Protein AF-A0AAW3FCH7-F1 (afdb_monomer_lite)

pLDDT: mean 88.9, std 7.46, range [47.97, 96.88]

Radius of gyration: 17.28 Å; chains: 1; bounding box: 45×28×44 Å

Sequence (125 aa):
MDYIFFRIYRAYKVKHDPAMLNSILYLSCVLMFVLLPITGVIFEMVRKDGKINLSFFILYFISILAFVTIRYGNKKKVNSLYNRYSQHNLNRKIPTYYFFLILPICIILGVSIYILILKYVINLS

Organism: NCBI:txid1236504

Foldseek 3Di:
DLVLLLLQLVVCVVVVHPSQVVSLVQVLLLVCLLCLLVVLVVQVVPDDPNDRDVVSVVVSSVVSSVVSCVQRVDPVSSVVSCVVPVPPPVVVVDDSVVSVVSNVVSNVVSVVSNVVCVVPPVVPD

Structure (mmCIF, N/CA/C/O backbone):
data_AF-A0AAW3FCH7-F1
#
_entry.id   AF-A0AAW3FCH7-F1
#
loop_
_atom_site.group_PDB
_atom_site.id
_atom_site.type_symbol
_atom_site.label_atom_id
_atom_site.label_alt_id
_atom_site.label_comp_id
_atom_site.label_asym_id
_atom_site.label_entity_id
_atom_site.label_seq_id
_atom_site.pdbx_PDB_ins_code
_atom_site.Cartn_x
_atom_site.Cartn_y
_atom_site.Cartn_z
_atom_site.occupancy
_atom_site.B_iso_or_equiv
_atom_site.auth_seq_id
_atom_site.auth_comp_id
_atom_site.auth_asym_id
_atom_site.auth_atom_id
_atom_site.pdbx_PDB_model_num
ATOM 1 N N . MET A 1 1 ? 4.645 -7.658 -1.227 1.00 85.06 1 MET A N 1
ATOM 2 C CA . MET A 1 1 ? 4.767 -6.202 -1.476 1.00 85.06 1 MET A CA 1
ATOM 3 C C . MET A 1 1 ? 5.796 -5.855 -2.545 1.00 85.06 1 MET A C 1
ATOM 5 O O . MET A 1 1 ? 5.419 -5.195 -3.501 1.00 85.06 1 MET A O 1
ATOM 9 N N . ASP A 1 2 ? 7.042 -6.339 -2.461 1.00 91.44 2 ASP A N 1
ATOM 10 C CA . ASP A 1 2 ? 8.124 -5.998 -3.412 1.00 91.44 2 ASP A CA 1
ATOM 11 C C . ASP A 1 2 ? 7.757 -6.179 -4.900 1.00 91.44 2 ASP A C 1
ATOM 13 O O . ASP A 1 2 ? 8.047 -5.306 -5.716 1.00 91.44 2 ASP A O 1
ATOM 17 N N . TYR A 1 3 ? 7.077 -7.276 -5.255 1.00 89.94 3 TYR A N 1
ATOM 18 C CA . TYR A 1 3 ? 6.629 -7.509 -6.633 1.00 89.94 3 TYR A CA 1
ATOM 19 C C . TYR A 1 3 ? 5.507 -6.549 -7.068 1.00 89.94 3 TYR A C 1
ATOM 21 O O . TYR A 1 3 ? 5.545 -6.033 -8.180 1.00 89.94 3 TYR A O 1
ATOM 29 N N . ILE A 1 4 ? 4.549 -6.244 -6.182 1.00 91.00 4 ILE A N 1
ATOM 30 C CA . ILE A 1 4 ? 3.475 -5.266 -6.442 1.00 91.00 4 ILE A CA 1
ATOM 31 C C . ILE A 1 4 ? 4.087 -3.882 -6.673 1.00 91.00 4 ILE A C 1
ATOM 33 O O . ILE A 1 4 ? 3.786 -3.242 -7.679 1.00 91.00 4 ILE A O 1
ATOM 37 N N . PHE A 1 5 ? 5.006 -3.462 -5.795 1.00 93.50 5 PHE A N 1
ATOM 38 C CA . PHE A 1 5 ? 5.741 -2.208 -5.946 1.00 93.50 5 PHE A CA 1
ATOM 39 C C . PHE A 1 5 ? 6.459 -2.145 -7.297 1.00 93.50 5 PHE A C 1
ATOM 41 O O . PHE A 1 5 ? 6.293 -1.178 -8.033 1.00 93.50 5 PHE A O 1
ATOM 48 N N . PHE A 1 6 ? 7.204 -3.195 -7.664 1.00 93.31 6 PHE A N 1
ATOM 49 C CA . PHE A 1 6 ? 7.894 -3.269 -8.954 1.00 93.31 6 PHE A CA 1
ATOM 50 C C . PHE A 1 6 ? 6.933 -3.106 -10.143 1.00 93.31 6 PHE A C 1
ATOM 52 O O . PHE A 1 6 ? 7.218 -2.338 -11.065 1.00 93.31 6 PHE A O 1
ATOM 59 N N . ARG A 1 7 ? 5.790 -3.802 -10.129 1.00 93.50 7 ARG A N 1
ATOM 60 C CA . ARG A 1 7 ? 4.808 -3.764 -11.224 1.00 93.50 7 ARG A CA 1
ATOM 61 C C . ARG A 1 7 ? 4.154 -2.392 -11.370 1.00 93.50 7 ARG A C 1
ATOM 63 O O . ARG A 1 7 ? 4.048 -1.907 -12.495 1.00 93.50 7 ARG A O 1
ATOM 70 N N . ILE A 1 8 ? 3.783 -1.760 -10.259 1.00 93.56 8 ILE A N 1
ATOM 71 C CA . ILE A 1 8 ? 3.188 -0.417 -10.242 1.00 93.56 8 ILE A CA 1
ATOM 72 C C . ILE A 1 8 ? 4.216 0.643 -10.646 1.00 93.56 8 ILE A C 1
ATOM 74 O O . ILE A 1 8 ? 3.945 1.461 -11.523 1.00 93.56 8 ILE A O 1
ATOM 78 N N . TYR A 1 9 ? 5.434 0.564 -10.111 1.00 92.88 9 TYR A N 1
ATOM 79 C CA . TYR A 1 9 ? 6.522 1.466 -10.482 1.00 92.88 9 TYR A CA 1
ATOM 80 C C . TYR A 1 9 ? 6.838 1.387 -11.970 1.00 92.88 9 TYR A C 1
ATOM 82 O O . TYR A 1 9 ? 6.979 2.413 -12.634 1.00 92.88 9 TYR A O 1
ATOM 90 N N . ARG A 1 10 ? 6.910 0.175 -12.529 1.00 91.69 10 ARG A N 1
ATOM 91 C CA . ARG A 1 10 ? 7.096 -0.008 -13.969 1.00 91.69 10 ARG A CA 1
ATOM 92 C C . ARG A 1 10 ? 5.945 0.607 -14.768 1.00 91.69 10 ARG A C 1
ATOM 94 O O . ARG A 1 10 ? 6.212 1.241 -15.783 1.00 91.69 10 ARG A O 1
ATOM 101 N N . ALA A 1 11 ? 4.703 0.452 -14.315 1.00 91.56 11 ALA A N 1
ATOM 102 C CA . ALA A 1 11 ? 3.531 1.012 -14.984 1.00 91.56 11 ALA A CA 1
ATOM 103 C C . ALA A 1 11 ? 3.580 2.546 -15.058 1.00 91.56 11 ALA A C 1
ATOM 105 O O . ALA A 1 11 ? 3.414 3.105 -16.139 1.00 91.56 11 ALA A O 1
ATOM 106 N N . TYR A 1 12 ? 3.864 3.216 -13.938 1.00 91.25 12 TYR A N 1
ATOM 107 C CA . TYR A 1 12 ? 3.982 4.676 -13.906 1.00 91.25 12 TYR A CA 1
ATOM 108 C C . TYR A 1 12 ? 5.209 5.182 -14.663 1.00 91.25 12 TYR A C 1
ATOM 110 O O . TYR A 1 12 ? 5.133 6.202 -15.339 1.00 91.25 12 TYR A O 1
ATOM 118 N N . LYS A 1 13 ? 6.327 4.444 -14.626 1.00 90.50 13 LYS A N 1
ATOM 119 C CA . LYS A 1 13 ? 7.532 4.808 -15.381 1.00 90.50 13 LYS A CA 1
ATOM 120 C C . LYS A 1 13 ? 7.278 4.819 -16.891 1.00 90.50 13 LYS A C 1
ATOM 122 O O . LYS A 1 13 ? 7.784 5.700 -17.573 1.00 90.50 13 LYS A O 1
ATOM 127 N N . VAL A 1 14 ? 6.492 3.867 -17.405 1.00 88.88 14 VAL A N 1
ATOM 128 C CA . VAL A 1 14 ? 6.101 3.815 -18.829 1.00 88.88 14 VAL A CA 1
ATOM 129 C C . VAL A 1 14 ? 5.204 4.995 -19.216 1.00 88.88 14 VAL A C 1
ATOM 131 O O . VAL A 1 14 ? 5.258 5.447 -20.351 1.00 88.88 14 VAL A O 1
ATOM 134 N N . LYS A 1 15 ? 4.414 5.523 -18.276 1.00 86.31 15 LYS A N 1
ATOM 135 C CA . LYS A 1 15 ? 3.548 6.692 -18.489 1.00 86.31 15 LYS A CA 1
ATOM 136 C C . LYS A 1 15 ? 4.263 8.040 -18.326 1.00 86.31 15 LYS A C 1
ATOM 138 O O . LYS A 1 15 ? 3.609 9.067 -18.416 1.00 86.31 15 LYS A O 1
ATOM 143 N N . HIS A 1 16 ? 5.579 8.044 -18.085 1.00 82.56 16 HIS A N 1
ATOM 144 C CA . HIS A 1 16 ? 6.376 9.242 -17.771 1.00 82.56 16 HIS A CA 1
ATOM 145 C C . HIS A 1 16 ? 5.924 10.017 -16.517 1.00 82.56 16 HIS A C 1
ATOM 147 O O . HIS A 1 16 ? 6.365 11.139 -16.283 1.00 82.56 16 HIS A O 1
ATOM 153 N N . ASP A 1 17 ? 5.118 9.386 -15.662 1.00 84.12 17 ASP A N 1
ATOM 154 C CA . ASP A 1 17 ? 4.697 9.929 -14.374 1.00 84.12 17 ASP A CA 1
ATOM 155 C C . ASP A 1 17 ? 5.826 9.843 -13.328 1.00 84.12 17 ASP A C 1
ATOM 157 O O . ASP A 1 17 ? 6.757 9.036 -13.482 1.00 84.12 17 ASP A O 1
ATOM 161 N N . PRO A 1 18 ? 5.741 10.586 -12.201 1.00 89.31 18 PRO A N 1
ATOM 162 C CA . PRO A 1 18 ? 6.649 10.439 -11.062 1.00 89.31 18 PRO A CA 1
ATOM 163 C C . PRO A 1 18 ? 6.488 9.063 -10.387 1.00 89.31 18 PRO A C 1
ATOM 165 O O . PRO A 1 18 ? 5.877 8.900 -9.329 1.00 89.31 18 PRO A O 1
ATOM 168 N N . ALA A 1 19 ? 7.083 8.040 -11.005 1.00 91.62 19 ALA A N 1
ATOM 169 C CA . ALA A 1 19 ? 6.825 6.635 -10.714 1.00 91.62 19 ALA A CA 1
ATOM 170 C C . ALA A 1 19 ? 7.153 6.229 -9.279 1.00 91.62 19 ALA A C 1
ATOM 172 O O . ALA A 1 19 ? 6.449 5.404 -8.700 1.00 91.62 19 ALA A O 1
ATOM 173 N N . MET A 1 20 ? 8.205 6.804 -8.691 1.00 92.56 20 MET A N 1
ATOM 174 C CA . MET A 1 20 ? 8.591 6.485 -7.317 1.00 92.56 20 MET A CA 1
ATOM 175 C C . MET A 1 20 ? 7.545 6.984 -6.322 1.00 92.56 20 MET A C 1
ATOM 177 O O . MET A 1 20 ? 7.064 6.196 -5.513 1.00 92.56 20 MET A O 1
ATOM 181 N N . LEU A 1 21 ? 7.148 8.254 -6.442 1.00 93.06 21 LEU A N 1
ATOM 182 C CA . LEU A 1 21 ? 6.142 8.869 -5.582 1.00 93.06 21 LEU A CA 1
ATOM 183 C C . LEU A 1 21 ? 4.798 8.147 -5.717 1.00 93.06 21 LEU A C 1
ATOM 185 O O . LEU A 1 21 ? 4.247 7.691 -4.719 1.00 93.06 21 LEU A O 1
ATOM 189 N N . ASN A 1 22 ? 4.324 7.948 -6.950 1.00 93.69 22 ASN A N 1
ATOM 190 C CA . ASN A 1 22 ? 3.034 7.302 -7.197 1.00 93.69 22 ASN A CA 1
ATOM 191 C C . ASN A 1 22 ? 2.999 5.855 -6.691 1.00 93.69 22 ASN A C 1
ATOM 193 O O . ASN A 1 22 ? 1.990 5.416 -6.149 1.00 93.69 22 ASN A O 1
ATOM 197 N N . SER A 1 23 ? 4.106 5.117 -6.799 1.00 94.19 23 SER A N 1
ATOM 198 C CA . SER A 1 23 ? 4.174 3.740 -6.286 1.00 94.19 23 SER A CA 1
ATOM 199 C C . SER A 1 23 ? 4.220 3.679 -4.765 1.00 94.19 23 SER A C 1
ATOM 201 O O . SER A 1 23 ? 3.641 2.765 -4.176 1.00 94.19 23 SER A O 1
ATOM 203 N N . ILE A 1 24 ? 4.897 4.639 -4.127 1.00 95.62 24 ILE A N 1
ATOM 204 C CA . ILE A 1 24 ? 4.916 4.780 -2.667 1.00 95.62 24 ILE A CA 1
ATOM 205 C C . ILE A 1 24 ? 3.510 5.101 -2.163 1.00 95.62 24 ILE A C 1
ATOM 207 O O . ILE A 1 24 ? 3.020 4.408 -1.273 1.00 95.62 24 ILE A O 1
ATOM 211 N N . LEU A 1 25 ? 2.837 6.090 -2.756 1.00 95.50 25 LEU A N 1
ATOM 212 C CA . LEU A 1 25 ? 1.468 6.457 -2.391 1.00 95.50 25 LEU A CA 1
ATOM 213 C C . LEU A 1 25 ? 0.507 5.286 -2.603 1.00 95.50 25 LEU A C 1
ATOM 215 O O . LEU A 1 25 ? -0.210 4.915 -1.678 1.00 95.50 25 LEU A O 1
ATOM 219 N N . TYR A 1 26 ? 0.570 4.634 -3.767 1.00 95.94 26 TYR A N 1
ATOM 220 C CA . TYR A 1 26 ? -0.249 3.463 -4.076 1.00 95.94 26 TYR A CA 1
ATOM 221 C C . TYR A 1 26 ? -0.113 2.368 -3.013 1.00 95.94 26 TYR A C 1
ATOM 223 O O . TYR A 1 26 ? -1.105 1.890 -2.460 1.00 95.94 26 TYR A O 1
ATOM 231 N N . LEU A 1 27 ? 1.125 1.977 -2.701 1.00 96.44 27 LEU A N 1
ATOM 232 C CA . LEU A 1 27 ? 1.377 0.908 -1.742 1.00 96.44 27 LEU A CA 1
ATOM 233 C C . LEU A 1 27 ? 1.008 1.319 -0.311 1.00 96.44 27 LEU A C 1
ATOM 235 O O . LEU A 1 27 ? 0.564 0.474 0.465 1.00 96.44 27 LEU A O 1
ATOM 239 N N . SER A 1 28 ? 1.158 2.604 0.018 1.00 96.75 28 SER A N 1
ATOM 240 C CA . SER A 1 28 ? 0.728 3.162 1.303 1.00 96.75 28 SER A CA 1
ATOM 241 C C . SER A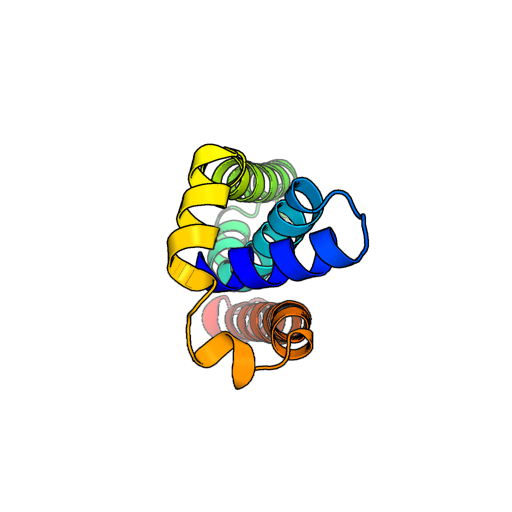 1 28 ? -0.788 3.070 1.451 1.00 96.75 28 SER A C 1
ATOM 243 O O . SER A 1 28 ? -1.256 2.589 2.477 1.00 96.75 28 SER A O 1
ATOM 245 N N . CYS A 1 29 ? -1.560 3.415 0.415 1.00 95.69 29 CYS A N 1
ATOM 246 C CA . CYS A 1 29 ? -3.014 3.240 0.419 1.00 95.69 29 CYS A CA 1
ATOM 247 C C . CYS A 1 29 ? -3.410 1.766 0.571 1.00 95.69 29 CYS A C 1
ATOM 249 O O . CYS A 1 29 ? -4.243 1.443 1.412 1.00 95.69 29 CYS A O 1
ATOM 251 N N . VAL A 1 30 ? -2.782 0.856 -0.182 1.00 96.06 30 VAL A N 1
ATOM 252 C CA . VAL A 1 30 ? -3.045 -0.589 -0.046 1.00 96.06 30 VAL A CA 1
ATOM 253 C C . VAL A 1 30 ? -2.817 -1.052 1.396 1.00 96.06 30 VAL A C 1
ATOM 255 O O . VAL A 1 30 ? -3.688 -1.699 1.973 1.00 96.06 30 VAL A O 1
ATOM 258 N N . LEU A 1 31 ? -1.683 -0.690 2.005 1.00 95.94 31 LEU A N 1
ATOM 259 C CA . LEU A 1 31 ? -1.395 -1.026 3.403 1.00 95.94 31 LEU A CA 1
ATOM 260 C C . LEU A 1 31 ? -2.395 -0.401 4.372 1.00 95.94 31 LEU A C 1
ATOM 262 O O . LEU A 1 31 ? -2.824 -1.072 5.305 1.00 95.94 31 LEU A O 1
ATOM 266 N N . MET A 1 32 ? -2.786 0.849 4.134 1.00 95.50 32 MET A N 1
ATOM 267 C CA . MET A 1 32 ? -3.732 1.570 4.977 1.00 95.50 32 MET A CA 1
ATOM 268 C C . MET A 1 32 ? -5.085 0.857 5.058 1.00 95.50 32 MET A C 1
ATOM 270 O O . MET A 1 32 ? -5.646 0.751 6.144 1.00 95.50 32 MET A O 1
ATOM 274 N N . PHE A 1 33 ? -5.601 0.341 3.943 1.00 95.12 33 PHE A N 1
ATOM 275 C CA . PHE A 1 33 ? -6.878 -0.378 3.947 1.00 95.12 33 PHE A CA 1
ATOM 276 C C . PHE A 1 33 ? -6.749 -1.822 4.432 1.00 95.12 33 PHE A C 1
ATOM 278 O O . PHE A 1 33 ? -7.645 -2.317 5.107 1.00 95.12 33 PHE A O 1
ATOM 285 N N . VAL A 1 34 ? -5.625 -2.489 4.161 1.00 94.75 34 VAL A N 1
ATOM 286 C CA . VAL A 1 34 ? -5.368 -3.841 4.686 1.00 94.75 34 VAL A CA 1
ATOM 287 C C . VAL A 1 34 ? -5.243 -3.839 6.211 1.00 94.75 34 VAL A C 1
ATOM 289 O O . VAL A 1 34 ? -5.724 -4.761 6.862 1.00 94.75 34 VAL A O 1
ATOM 292 N N . LEU A 1 35 ? -4.610 -2.814 6.785 1.00 95.06 35 LEU A N 1
ATOM 293 C CA . LEU A 1 35 ? -4.417 -2.691 8.232 1.00 95.06 35 LEU A CA 1
ATOM 294 C C . LEU A 1 35 ? -5.599 -2.019 8.946 1.00 95.06 35 LEU A C 1
ATOM 296 O O . LEU A 1 35 ? -5.666 -2.096 10.172 1.00 95.06 35 LEU A O 1
ATOM 300 N N . LEU A 1 36 ? -6.540 -1.426 8.199 1.00 93.38 36 LEU A N 1
ATOM 301 C CA . LEU A 1 36 ? -7.711 -0.726 8.735 1.00 93.38 36 LEU A CA 1
ATOM 302 C C . LEU A 1 36 ? -8.509 -1.547 9.761 1.00 93.38 36 LEU A C 1
ATOM 304 O O . LEU A 1 36 ? -8.854 -0.975 10.790 1.00 93.38 36 LEU A O 1
ATOM 308 N N . PRO A 1 37 ? -8.791 -2.852 9.570 1.00 91.62 37 PRO A N 1
ATOM 309 C CA . PRO A 1 37 ? -9.528 -3.621 10.571 1.00 91.62 37 PRO A CA 1
ATOM 310 C C . PRO A 1 37 ? -8.832 -3.656 11.934 1.00 91.62 37 PRO A C 1
ATOM 312 O O . PRO A 1 37 ? -9.480 -3.532 12.965 1.00 91.62 37 PRO A O 1
ATOM 315 N N . ILE A 1 38 ? -7.504 -3.789 11.941 1.00 91.06 38 ILE A N 1
ATOM 316 C CA . ILE A 1 38 ? -6.710 -3.885 13.170 1.00 91.06 38 ILE A CA 1
ATOM 317 C C . ILE A 1 38 ? -6.600 -2.507 13.821 1.00 91.06 38 ILE A C 1
ATOM 319 O O . ILE A 1 38 ? -6.849 -2.354 15.015 1.00 91.06 38 ILE A O 1
ATOM 323 N N . THR A 1 39 ? -6.241 -1.487 13.041 1.00 90.56 39 THR A N 1
ATOM 324 C CA . THR A 1 39 ? -6.051 -0.134 13.576 1.00 90.56 39 THR A CA 1
ATOM 325 C C . THR A 1 39 ? -7.360 0.533 13.957 1.00 90.56 39 THR A C 1
ATOM 327 O O . THR A 1 39 ? -7.391 1.263 14.941 1.00 90.56 39 THR A O 1
ATOM 330 N N . GLY A 1 40 ? -8.451 0.221 13.261 1.00 88.25 40 GLY A N 1
ATOM 331 C CA . GLY A 1 40 ? -9.798 0.646 13.616 1.00 88.25 40 GLY A CA 1
ATOM 332 C C . GLY A 1 40 ? -10.232 0.121 14.985 1.00 88.25 40 GLY A C 1
ATOM 333 O O . GLY A 1 40 ? -10.717 0.897 15.799 1.00 88.25 40 GLY A O 1
ATOM 334 N N . VAL A 1 41 ? -9.973 -1.156 15.293 1.00 87.75 41 VAL A N 1
ATOM 335 C CA . VAL A 1 41 ? -10.225 -1.712 16.639 1.00 87.75 41 VAL A CA 1
ATOM 336 C C . VAL A 1 41 ? -9.417 -0.972 17.701 1.00 87.75 41 VAL A C 1
ATOM 338 O O . VAL A 1 41 ? -9.961 -0.591 18.734 1.00 87.75 41 VAL A O 1
ATOM 341 N N . ILE A 1 42 ? -8.130 -0.728 17.438 1.00 88.62 42 ILE A N 1
ATOM 342 C CA . ILE A 1 42 ? -7.269 0.025 18.359 1.00 88.62 42 ILE A CA 1
ATOM 343 C C . ILE A 1 42 ? -7.834 1.433 18.579 1.00 88.62 42 ILE A C 1
ATOM 345 O O . ILE A 1 42 ? -7.895 1.884 19.719 1.00 88.62 42 ILE A O 1
ATOM 349 N N . PHE A 1 43 ? -8.279 2.114 17.518 1.00 88.38 43 PHE A N 1
ATOM 350 C CA . PHE A 1 43 ? -8.877 3.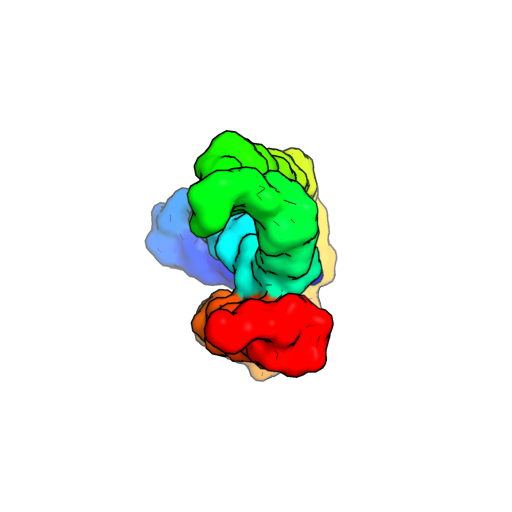447 17.607 1.00 88.38 43 PHE A CA 1
ATOM 351 C C . PHE A 1 43 ? -10.165 3.472 18.422 1.00 88.38 43 PHE A C 1
ATOM 353 O O . PHE A 1 43 ? -10.346 4.411 19.196 1.00 88.38 43 PHE A O 1
ATOM 360 N N . GLU A 1 44 ? -11.018 2.455 18.304 1.00 85.00 44 GLU A N 1
ATOM 361 C CA . GLU A 1 44 ? -12.206 2.334 19.153 1.00 85.00 44 GLU A CA 1
ATOM 362 C C . GLU A 1 44 ? -11.837 2.093 20.624 1.00 85.00 44 GLU A C 1
ATOM 364 O O . GLU A 1 44 ? -12.456 2.679 21.507 1.00 85.00 44 GLU A O 1
ATOM 369 N N . MET A 1 45 ? -10.782 1.323 20.919 1.00 83.62 45 MET A N 1
ATOM 370 C CA . MET A 1 45 ? -10.325 1.107 22.302 1.00 83.62 45 MET A CA 1
ATOM 371 C C . MET A 1 45 ? -9.796 2.381 22.977 1.00 83.62 45 MET A C 1
ATOM 373 O O . MET A 1 45 ? -9.960 2.552 24.183 1.00 83.62 45 MET A O 1
ATOM 377 N N . VAL A 1 46 ? -9.149 3.277 22.224 1.00 84.69 46 VAL A N 1
ATOM 378 C CA . VAL A 1 46 ? -8.643 4.563 22.753 1.00 84.69 46 VAL A CA 1
ATOM 379 C C . VAL A 1 46 ? -9.621 5.723 22.563 1.00 84.69 46 VAL A C 1
ATOM 381 O O . VAL A 1 46 ? -9.281 6.876 22.852 1.00 84.69 46 VAL A O 1
ATOM 384 N N . ARG A 1 47 ? -10.829 5.443 22.070 1.00 82.31 47 ARG A N 1
ATOM 385 C CA . ARG A 1 47 ? -11.868 6.442 21.838 1.00 82.31 47 ARG A CA 1
ATOM 386 C C . ARG A 1 47 ? -12.283 7.078 23.165 1.00 82.31 47 ARG A C 1
ATOM 388 O O . ARG A 1 47 ? -12.622 6.390 24.123 1.00 82.31 47 ARG A O 1
ATOM 395 N N . LYS A 1 48 ? -12.279 8.412 23.211 1.00 78.25 48 LYS A N 1
ATOM 396 C CA . LYS A 1 48 ? -12.763 9.211 24.348 1.00 78.25 48 LYS A CA 1
ATOM 397 C C . LYS A 1 48 ? -13.836 10.177 23.863 1.00 78.25 48 LYS A C 1
ATOM 399 O O . LYS A 1 48 ? -13.776 10.641 22.726 1.00 78.25 48 LYS A O 1
ATOM 404 N N . ASP A 1 49 ? -14.842 10.429 24.697 1.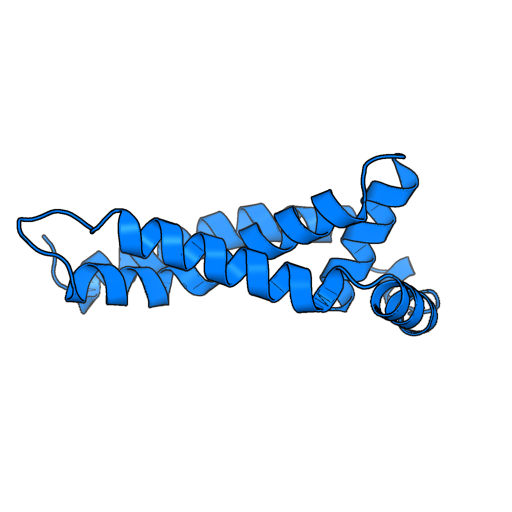00 79.31 49 ASP A N 1
ATOM 405 C CA . ASP A 1 49 ? -15.933 11.380 24.422 1.00 79.31 49 ASP A CA 1
ATOM 406 C C . ASP A 1 49 ? -16.644 11.143 23.078 1.00 79.31 49 ASP A C 1
ATOM 408 O O . ASP A 1 49 ? -17.039 12.068 22.367 1.00 79.31 49 ASP A O 1
ATOM 412 N N . GLY A 1 50 ? -16.754 9.873 22.680 1.00 73.00 50 GLY A N 1
ATOM 413 C CA . GLY A 1 50 ? -17.404 9.487 21.435 1.00 73.00 50 GLY A CA 1
ATOM 414 C C . GLY A 1 50 ? -16.639 9.866 20.161 1.00 73.00 50 GLY A C 1
ATOM 415 O O . GLY A 1 50 ? -17.176 9.613 19.082 1.00 73.00 50 GLY A O 1
ATOM 416 N N . LYS A 1 51 ? -15.401 10.379 20.236 1.00 76.31 51 LYS A N 1
ATOM 417 C CA . LYS A 1 51 ? -14.601 10.786 19.067 1.00 76.31 51 LYS A CA 1
ATOM 418 C C . LYS A 1 51 ? -13.288 10.012 18.964 1.00 76.31 51 LYS A C 1
ATOM 420 O O . LYS A 1 51 ? -12.555 9.853 19.938 1.00 76.31 51 LYS A O 1
ATOM 425 N N . ILE A 1 52 ? -12.965 9.569 17.749 1.00 77.69 52 ILE A N 1
ATOM 426 C CA . ILE A 1 52 ? -11.619 9.085 17.428 1.00 77.69 52 ILE A CA 1
ATOM 427 C C . ILE A 1 52 ? -10.675 10.286 17.469 1.00 77.69 52 ILE A C 1
ATOM 429 O O . ILE A 1 52 ? -10.951 11.337 16.889 1.00 77.69 52 ILE A O 1
ATOM 433 N N . ASN A 1 53 ? -9.550 10.135 18.158 1.00 83.69 53 ASN A N 1
ATOM 434 C CA . ASN A 1 53 ? -8.553 11.188 18.243 1.00 83.69 53 ASN A CA 1
ATOM 435 C C . ASN A 1 53 ? -7.821 11.327 16.895 1.00 83.69 53 ASN A C 1
ATOM 437 O O . ASN A 1 53 ? -7.079 10.438 16.471 1.00 83.69 53 ASN A O 1
ATOM 441 N N . LEU A 1 54 ? -8.032 12.471 16.236 1.00 85.12 54 LEU A N 1
ATOM 442 C CA . LEU A 1 54 ? -7.481 12.793 14.919 1.00 85.12 54 LEU A CA 1
ATOM 443 C C . LEU A 1 54 ? -5.956 12.623 14.859 1.00 85.12 54 LEU A C 1
ATOM 445 O O . LEU A 1 54 ? -5.430 12.162 13.847 1.00 85.12 54 LEU A O 1
ATOM 449 N N . SER A 1 55 ? -5.245 12.926 15.947 1.00 88.12 55 SER A N 1
ATOM 450 C CA . SER A 1 55 ? -3.787 12.794 16.013 1.00 88.12 55 SER A CA 1
ATOM 451 C C . SER A 1 55 ? -3.327 11.345 15.838 1.00 88.12 55 SER A C 1
ATOM 453 O O . SER A 1 55 ? -2.323 11.106 15.172 1.00 88.12 55 SER A O 1
ATOM 455 N N . PHE A 1 56 ? -4.072 10.365 16.363 1.00 88.56 56 PHE A N 1
ATOM 456 C CA . PHE A 1 56 ? -3.755 8.945 16.166 1.00 88.56 56 PHE A CA 1
ATOM 457 C C . PHE A 1 56 ? -3.985 8.504 14.720 1.00 88.56 56 PHE A C 1
ATOM 459 O O . PHE A 1 56 ? -3.178 7.754 14.171 1.00 88.56 56 PHE A O 1
ATOM 466 N N . PHE A 1 57 ? -5.041 9.009 14.079 1.00 87.94 57 PHE A N 1
ATOM 467 C CA . PHE A 1 57 ? -5.299 8.740 12.666 1.00 87.94 57 PHE A CA 1
ATOM 468 C C . PHE A 1 57 ? -4.199 9.324 11.765 1.00 87.94 57 PHE A C 1
ATOM 470 O O . PHE A 1 57 ? -3.687 8.639 10.878 1.00 87.94 57 PHE A O 1
ATOM 477 N N . ILE A 1 58 ? -3.778 10.564 12.033 1.00 91.81 58 ILE A N 1
ATOM 478 C CA . ILE A 1 58 ? -2.661 11.206 11.327 1.00 91.81 58 ILE A CA 1
ATOM 479 C C . ILE A 1 58 ? -1.365 10.417 11.551 1.00 91.81 58 ILE A C 1
ATOM 481 O O . ILE A 1 58 ? -0.651 10.122 10.592 1.00 91.81 58 ILE A O 1
ATOM 485 N N . LEU A 1 59 ? -1.076 10.020 12.794 1.00 93.00 59 LEU A N 1
ATOM 486 C CA . LEU A 1 59 ? 0.117 9.242 13.128 1.00 93.00 59 LEU A CA 1
ATOM 487 C C . LEU A 1 59 ? 0.139 7.894 12.402 1.00 93.00 59 LEU A C 1
ATOM 489 O O . LEU A 1 59 ? 1.183 7.492 11.891 1.00 93.00 59 LEU A O 1
ATOM 493 N N . TYR A 1 60 ? -1.004 7.214 12.315 1.00 93.62 60 TYR A N 1
ATOM 494 C CA . TYR A 1 60 ? -1.158 5.975 11.558 1.00 93.62 60 TYR A CA 1
ATOM 495 C C . TYR A 1 60 ? -0.816 6.165 10.078 1.00 93.62 60 TYR A C 1
ATOM 497 O O . TYR A 1 60 ? 0.006 5.424 9.530 1.00 93.62 60 TYR A O 1
ATOM 505 N N . PHE A 1 61 ? -1.384 7.196 9.450 1.00 93.50 61 PHE A N 1
ATOM 506 C CA . PHE A 1 61 ? -1.114 7.505 8.049 1.00 93.50 61 PHE A CA 1
ATOM 507 C C . PHE A 1 61 ? 0.367 7.824 7.805 1.00 93.50 61 PHE A C 1
ATOM 509 O O . PHE A 1 61 ? 0.995 7.234 6.920 1.00 93.50 61 PHE A O 1
ATOM 516 N N . ILE A 1 62 ? 0.950 8.706 8.623 1.00 95.88 62 ILE A N 1
ATOM 517 C CA . ILE A 1 62 ? 2.363 9.098 8.517 1.00 95.88 62 ILE A CA 1
ATOM 518 C C . ILE A 1 62 ? 3.276 7.890 8.733 1.00 95.88 62 ILE A C 1
ATOM 520 O O . ILE A 1 62 ? 4.254 7.732 8.006 1.00 95.88 62 ILE A O 1
ATOM 524 N N . SER A 1 63 ? 2.947 7.012 9.681 1.00 96.31 63 SER A N 1
ATOM 525 C CA . SER A 1 63 ? 3.741 5.817 9.987 1.00 96.31 63 SER A CA 1
ATOM 526 C C . SER A 1 63 ? 3.787 4.844 8.808 1.00 96.31 63 SER A C 1
ATOM 528 O O . SER A 1 63 ? 4.864 4.356 8.456 1.00 96.31 63 SER A O 1
ATOM 530 N N . ILE A 1 64 ? 2.652 4.603 8.139 1.00 96.88 64 ILE A N 1
ATOM 531 C CA . ILE A 1 64 ? 2.610 3.780 6.919 1.00 96.88 64 ILE A CA 1
ATOM 532 C C . ILE A 1 64 ? 3.411 4.441 5.800 1.00 96.88 64 ILE A C 1
ATOM 534 O O . ILE A 1 64 ? 4.240 3.784 5.163 1.00 96.88 64 ILE A O 1
ATOM 538 N N . LEU A 1 65 ? 3.190 5.735 5.566 1.00 96.75 65 LEU A N 1
ATOM 539 C CA . LEU A 1 65 ? 3.865 6.460 4.495 1.00 96.75 65 LEU A CA 1
ATOM 540 C C . LEU A 1 65 ? 5.387 6.473 4.702 1.00 96.75 65 LEU A C 1
ATOM 542 O O . LEU A 1 65 ? 6.142 6.199 3.765 1.00 96.75 65 LEU A O 1
ATOM 546 N N . ALA A 1 66 ? 5.843 6.724 5.930 1.00 96.56 66 ALA A N 1
ATOM 547 C CA . ALA A 1 66 ? 7.250 6.678 6.309 1.00 96.56 66 ALA A CA 1
ATOM 548 C C . ALA A 1 66 ? 7.828 5.271 6.116 1.00 96.56 66 ALA A C 1
ATOM 550 O O . ALA A 1 66 ? 8.869 5.125 5.475 1.00 96.56 66 ALA A O 1
ATOM 551 N N . PHE A 1 67 ? 7.131 4.227 6.576 1.00 96.06 67 PHE A N 1
ATOM 552 C CA . PHE A 1 67 ? 7.560 2.837 6.403 1.00 96.06 67 PHE A CA 1
ATOM 553 C C . PHE A 1 67 ? 7.770 2.469 4.926 1.00 96.06 67 PHE A C 1
ATOM 555 O O . PHE A 1 67 ? 8.817 1.927 4.554 1.00 96.06 67 PHE A O 1
ATOM 562 N N . VAL A 1 68 ? 6.805 2.793 4.061 1.00 96.31 68 VAL A N 1
ATOM 563 C CA . VAL A 1 68 ? 6.899 2.519 2.619 1.00 96.31 68 VAL A CA 1
ATOM 564 C C . VAL A 1 68 ? 8.018 3.343 1.980 1.00 96.31 68 VAL A C 1
ATOM 566 O O . VAL A 1 68 ? 8.798 2.811 1.184 1.00 96.31 68 VAL A O 1
ATOM 569 N N . THR A 1 69 ? 8.136 4.617 2.352 1.00 95.56 69 THR A N 1
ATOM 570 C CA . THR A 1 69 ? 9.159 5.527 1.821 1.00 95.56 69 THR A CA 1
ATOM 571 C C . THR A 1 69 ? 10.565 5.075 2.199 1.00 95.56 69 THR A C 1
ATOM 573 O O . THR A 1 69 ? 11.423 4.984 1.326 1.00 95.56 69 THR A O 1
ATOM 576 N N . ILE A 1 70 ? 10.810 4.711 3.458 1.00 94.88 70 ILE A N 1
ATOM 577 C CA . ILE A 1 70 ? 12.111 4.193 3.910 1.00 94.88 70 ILE A CA 1
ATOM 578 C C . ILE A 1 70 ? 12.461 2.909 3.149 1.00 94.88 70 ILE A C 1
ATOM 580 O O . ILE A 1 70 ? 13.596 2.722 2.705 1.00 94.88 70 ILE A O 1
ATOM 584 N N . ARG A 1 71 ? 11.474 2.029 2.946 1.00 93.25 71 ARG A N 1
ATOM 585 C CA . ARG A 1 71 ? 11.690 0.732 2.299 1.00 93.25 71 ARG A CA 1
ATOM 586 C C . ARG A 1 71 ? 11.945 0.831 0.795 1.00 93.25 71 ARG A C 1
ATOM 588 O O . ARG A 1 71 ? 12.752 0.054 0.283 1.00 93.25 71 ARG A O 1
ATOM 595 N N . TYR A 1 72 ? 11.268 1.734 0.084 1.00 93.50 72 TYR A N 1
ATOM 596 C CA . TYR A 1 72 ? 11.271 1.770 -1.387 1.00 93.50 72 TYR A CA 1
ATOM 597 C C . TYR A 1 72 ? 11.750 3.086 -2.013 1.00 93.50 72 TYR A C 1
ATOM 599 O O . TYR A 1 72 ? 11.995 3.126 -3.217 1.00 93.50 72 TYR A O 1
ATOM 607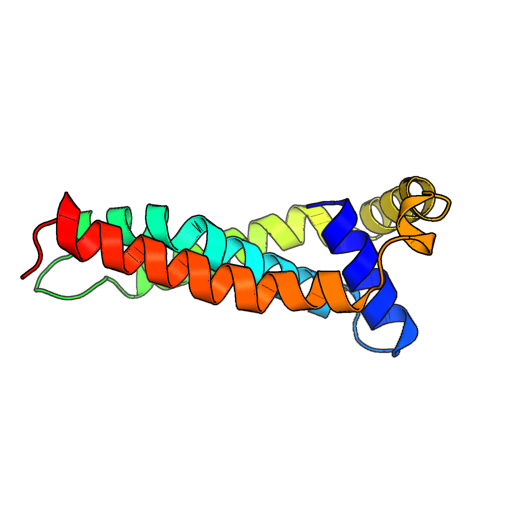 N N . GLY A 1 73 ? 11.946 4.143 -1.226 1.00 90.38 73 GLY A N 1
ATOM 608 C CA . GLY A 1 73 ? 12.428 5.446 -1.694 1.00 90.38 73 GLY A CA 1
ATOM 609 C C . GLY A 1 73 ? 13.903 5.458 -2.113 1.00 90.38 73 GLY A C 1
ATOM 610 O O . GLY A 1 73 ? 14.384 6.437 -2.678 1.00 90.38 73 GLY A O 1
ATOM 611 N N . ASN A 1 74 ? 14.643 4.371 -1.881 1.00 90.50 74 ASN A N 1
ATOM 612 C CA . ASN A 1 74 ? 16.035 4.257 -2.301 1.00 90.50 74 ASN A CA 1
ATOM 613 C C . ASN A 1 74 ? 16.150 3.715 -3.738 1.00 90.50 74 ASN A C 1
ATOM 615 O O . ASN A 1 74 ? 15.823 2.555 -4.004 1.00 90.50 74 ASN A O 1
ATOM 619 N N . LYS A 1 75 ? 16.730 4.507 -4.651 1.00 87.75 75 LYS A N 1
ATOM 620 C CA . LYS A 1 75 ? 16.990 4.108 -6.050 1.00 87.75 75 LYS A CA 1
ATOM 621 C C . LYS A 1 75 ? 17.766 2.788 -6.172 1.00 87.75 75 LYS A C 1
ATOM 623 O O . LYS A 1 75 ? 17.470 1.995 -7.064 1.00 87.75 75 LYS A O 1
ATOM 628 N N . LYS A 1 76 ? 18.707 2.497 -5.260 1.00 90.31 76 LYS A N 1
ATOM 629 C CA . LYS A 1 76 ? 19.447 1.217 -5.244 1.00 90.31 76 LYS A CA 1
ATOM 630 C C . LYS A 1 76 ? 18.511 0.028 -5.016 1.00 90.31 76 LYS A C 1
ATOM 632 O O . LYS A 1 76 ? 18.656 -1.005 -5.667 1.00 90.31 76 LYS A O 1
ATOM 637 N N . LYS A 1 77 ? 17.522 0.181 -4.127 1.00 89.75 77 LYS A N 1
ATOM 638 C CA . LYS A 1 77 ? 16.500 -0.842 -3.872 1.00 89.75 77 LYS A CA 1
ATOM 639 C C . LYS A 1 77 ? 15.595 -1.028 -5.088 1.00 89.75 77 LYS A C 1
ATOM 641 O O . LYS A 1 77 ? 15.300 -2.157 -5.453 1.00 89.75 77 LYS A O 1
ATOM 646 N N . VAL A 1 78 ? 15.195 0.055 -5.749 1.00 90.00 78 VAL A N 1
ATOM 647 C CA . VAL A 1 78 ? 14.393 -0.032 -6.980 1.00 90.00 78 VAL A CA 1
ATOM 648 C C . VAL A 1 78 ? 15.153 -0.779 -8.081 1.00 90.00 78 VAL A C 1
ATOM 650 O O . VAL A 1 78 ? 14.597 -1.686 -8.698 1.00 90.00 78 VAL A O 1
ATOM 653 N N . ASN A 1 79 ? 16.436 -0.471 -8.286 1.00 90.25 79 ASN A N 1
ATOM 654 C CA . ASN A 1 79 ? 17.262 -1.163 -9.278 1.00 90.25 79 ASN A CA 1
ATOM 655 C C . ASN A 1 79 ? 17.433 -2.653 -8.957 1.00 90.25 79 ASN A C 1
ATOM 657 O O . ASN A 1 79 ? 17.316 -3.486 -9.854 1.00 90.25 79 ASN A O 1
ATOM 661 N N . SER A 1 80 ? 17.636 -3.017 -7.686 1.00 91.38 80 SER A N 1
ATOM 662 C CA . SER A 1 80 ? 17.720 -4.434 -7.312 1.00 91.38 80 SER A CA 1
ATOM 663 C C . SER A 1 80 ? 16.403 -5.180 -7.550 1.00 91.38 80 SER A C 1
ATOM 665 O O . SER A 1 80 ? 16.426 -6.327 -7.998 1.00 91.38 80 SER A O 1
ATOM 667 N N . LEU A 1 81 ? 15.253 -4.525 -7.352 1.00 91.06 81 LEU A N 1
ATOM 668 C CA . LEU A 1 81 ? 13.945 -5.079 -7.718 1.00 91.06 81 LEU A CA 1
ATOM 669 C C . LEU A 1 81 ? 13.804 -5.273 -9.234 1.00 91.06 81 LEU A C 1
ATOM 671 O O . LEU A 1 81 ? 13.276 -6.299 -9.658 1.00 91.06 81 LEU A O 1
ATOM 675 N N . TYR A 1 82 ? 14.300 -4.341 -10.053 1.00 88.19 82 TYR A N 1
ATOM 676 C CA . TYR A 1 82 ? 14.320 -4.504 -11.512 1.00 88.19 82 TYR A CA 1
ATOM 677 C C . TYR A 1 82 ? 15.176 -5.687 -11.949 1.00 88.19 82 TYR A C 1
ATOM 679 O O . TYR A 1 82 ? 14.711 -6.511 -12.735 1.00 88.19 82 TYR A O 1
ATOM 687 N N . ASN A 1 83 ? 16.388 -5.812 -11.415 1.00 89.00 83 ASN A N 1
ATOM 688 C CA . ASN A 1 83 ? 17.269 -6.927 -11.756 1.00 89.00 83 ASN A CA 1
ATOM 689 C C . ASN A 1 83 ? 16.636 -8.266 -11.361 1.00 89.00 83 ASN A C 1
ATOM 691 O O . ASN A 1 83 ? 16.667 -9.216 -12.135 1.00 89.00 83 ASN A O 1
ATOM 695 N N . ARG A 1 84 ? 15.977 -8.314 -10.198 1.00 90.25 84 ARG A N 1
ATOM 696 C CA . ARG A 1 84 ? 15.317 -9.525 -9.701 1.00 90.25 84 ARG A CA 1
ATOM 697 C C . ARG A 1 84 ? 14.066 -9.907 -10.490 1.00 90.25 84 ARG A C 1
ATOM 699 O O . ARG A 1 84 ? 13.830 -11.089 -10.718 1.00 90.25 84 ARG A O 1
ATOM 706 N N . TYR A 1 85 ? 13.231 -8.933 -10.849 1.00 89.88 85 TYR A N 1
ATOM 707 C CA . TYR A 1 85 ? 11.891 -9.211 -11.369 1.00 89.88 85 TYR A CA 1
ATOM 708 C C . TYR A 1 85 ? 11.713 -8.928 -12.857 1.00 89.88 85 TYR A C 1
ATOM 710 O O . TYR A 1 85 ? 10.688 -9.337 -13.389 1.00 89.88 85 TYR A O 1
ATOM 718 N N . SER A 1 86 ? 12.650 -8.280 -13.555 1.00 82.31 86 SER A N 1
ATOM 719 C CA . SER A 1 86 ? 12.504 -7.931 -14.983 1.00 82.31 86 SER A CA 1
ATOM 720 C C . SER A 1 86 ? 12.214 -9.143 -15.872 1.00 82.31 86 SER A C 1
ATOM 722 O O . SER A 1 86 ? 11.280 -9.093 -16.678 1.00 82.31 86 SER A O 1
ATOM 724 N N . GLN A 1 87 ? 12.936 -10.246 -15.663 1.00 82.56 87 GLN A N 1
ATOM 725 C CA . GLN A 1 87 ? 12.784 -11.491 -16.423 1.00 82.56 87 GLN A CA 1
ATOM 726 C C . GLN A 1 87 ? 11.809 -12.497 -15.794 1.00 82.56 87 GLN A C 1
ATOM 728 O O . GLN A 1 87 ? 11.698 -13.631 -16.248 1.00 82.56 87 GLN A O 1
ATOM 733 N N . HIS A 1 88 ? 11.067 -12.103 -14.758 1.00 83.94 88 HIS A N 1
ATOM 734 C CA . HIS A 1 88 ? 10.163 -13.024 -14.081 1.00 83.94 88 HIS A CA 1
ATOM 735 C C . HIS A 1 88 ? 9.011 -13.456 -15.005 1.00 83.94 88 HIS A C 1
ATOM 737 O O . HIS A 1 88 ? 8.289 -12.608 -15.535 1.00 83.94 88 HIS A O 1
ATOM 743 N N . ASN A 1 89 ? 8.773 -14.766 -15.144 1.00 78.38 89 ASN A N 1
ATOM 744 C CA . ASN A 1 89 ? 7.744 -15.326 -16.039 1.00 78.38 89 ASN A CA 1
ATOM 745 C C . ASN A 1 89 ? 6.329 -14.769 -15.780 1.00 78.38 89 ASN A C 1
ATOM 747 O O . ASN A 1 89 ? 5.536 -14.599 -16.707 1.00 78.38 89 ASN A O 1
ATOM 751 N N . LEU A 1 90 ? 6.022 -14.412 -14.527 1.00 79.75 90 LEU A N 1
ATOM 752 C CA . LEU A 1 90 ? 4.746 -13.782 -14.151 1.00 79.75 90 LEU A CA 1
ATOM 753 C C . LEU A 1 90 ? 4.506 -12.422 -14.824 1.00 79.75 90 LEU A C 1
ATOM 755 O O . LEU A 1 90 ? 3.357 -12.008 -14.959 1.00 79.75 90 LEU A O 1
ATOM 759 N N . ASN A 1 91 ? 5.555 -11.740 -15.293 1.00 78.62 91 ASN A N 1
ATOM 760 C CA . ASN A 1 91 ? 5.409 -10.477 -16.015 1.00 78.62 91 ASN A CA 1
ATOM 761 C C . ASN A 1 91 ? 4.681 -10.641 -17.349 1.00 78.62 91 ASN A C 1
ATOM 763 O O . ASN A 1 91 ? 4.034 -9.695 -17.786 1.00 78.62 91 ASN A O 1
ATOM 767 N N . ARG A 1 92 ? 4.794 -11.817 -17.982 1.00 76.44 92 ARG A N 1
ATOM 768 C CA . ARG A 1 92 ? 4.088 -12.143 -19.228 1.00 76.44 92 ARG A CA 1
ATOM 769 C C . ARG A 1 92 ? 2.668 -12.642 -18.967 1.00 76.44 92 ARG A C 1
ATOM 771 O O . ARG A 1 92 ? 1.783 -12.381 -19.766 1.00 76.44 92 ARG A O 1
ATOM 778 N N . LYS A 1 93 ? 2.459 -13.347 -17.850 1.00 81.44 93 LYS A N 1
ATOM 779 C CA . LYS A 1 93 ? 1.176 -13.989 -17.528 1.00 81.44 93 LYS A CA 1
ATOM 780 C C . LYS A 1 93 ? 0.160 -13.053 -16.883 1.00 81.44 93 LYS A C 1
ATOM 782 O O . LYS A 1 93 ? -1.022 -13.185 -17.157 1.00 81.44 93 LYS A O 1
ATOM 787 N N . ILE A 1 94 ? 0.597 -12.149 -16.004 1.00 83.81 94 ILE A N 1
ATOM 788 C CA . ILE A 1 94 ? -0.313 -11.305 -15.221 1.00 83.81 94 ILE A CA 1
ATOM 789 C C . ILE A 1 94 ? -0.321 -9.900 -15.821 1.00 83.81 94 ILE A C 1
ATOM 791 O O . ILE A 1 94 ? 0.709 -9.220 -15.735 1.00 83.81 94 ILE A O 1
ATOM 795 N N . PRO A 1 95 ? -1.444 -9.429 -16.386 1.00 85.81 95 PRO A N 1
ATOM 796 C CA . PRO A 1 95 ? -1.580 -8.060 -16.863 1.00 85.81 95 PRO A CA 1
ATOM 797 C C . PRO A 1 95 ? -1.401 -7.020 -15.755 1.00 85.81 95 PRO A C 1
ATOM 799 O O . PRO A 1 95 ? -1.723 -7.245 -14.591 1.00 85.81 95 PRO A O 1
ATOM 802 N N . THR A 1 96 ? -0.908 -5.839 -16.118 1.00 85.00 96 THR A N 1
ATOM 803 C CA . THR A 1 96 ? -0.627 -4.772 -15.147 1.00 85.00 96 THR A CA 1
ATOM 804 C C . THR A 1 96 ? -1.896 -4.204 -14.500 1.00 85.00 96 THR A C 1
ATOM 806 O O . THR A 1 96 ? -1.838 -3.799 -13.343 1.00 85.00 96 THR A O 1
ATOM 809 N N . TYR A 1 97 ? -3.049 -4.232 -15.180 1.00 84.69 97 TYR A N 1
ATOM 810 C CA . TYR A 1 97 ? -4.312 -3.736 -14.619 1.00 84.69 97 TYR A CA 1
ATOM 811 C C . TYR A 1 97 ? -4.759 -4.510 -13.367 1.00 84.69 97 TYR A C 1
ATOM 813 O O . TYR A 1 97 ? -5.298 -3.898 -12.452 1.00 84.69 97 TYR A O 1
ATOM 821 N N . TYR A 1 98 ? -4.448 -5.810 -13.251 1.00 87.94 98 TYR A N 1
ATOM 822 C CA . TYR A 1 98 ? -4.734 -6.583 -12.033 1.00 87.94 98 TYR A CA 1
ATOM 823 C C . TYR A 1 98 ? -4.055 -5.986 -10.803 1.00 87.94 98 TYR A C 1
ATOM 825 O O . TYR A 1 98 ? -4.625 -6.000 -9.718 1.00 87.94 98 TYR A O 1
ATOM 833 N N . PHE A 1 99 ? -2.859 -5.414 -10.968 1.00 90.00 99 PHE A N 1
ATOM 834 C CA . PHE A 1 99 ? -2.165 -4.775 -9.857 1.00 90.00 99 PHE A CA 1
ATOM 835 C C . PHE A 1 99 ? -2.846 -3.494 -9.412 1.00 90.00 99 PHE A C 1
ATOM 837 O O . PHE 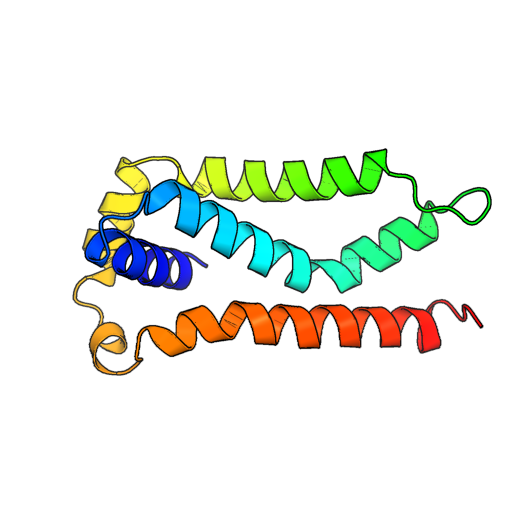A 1 99 ? -2.747 -3.199 -8.232 1.00 90.00 99 PHE A O 1
ATOM 844 N N . PHE A 1 100 ? -3.542 -2.778 -10.301 1.00 90.44 100 PHE A N 1
ATOM 845 C CA . PHE A 1 100 ? -4.346 -1.605 -9.945 1.00 90.44 100 PHE A CA 1
ATOM 846 C C . PHE A 1 100 ? -5.676 -1.985 -9.290 1.00 90.44 100 PHE A C 1
ATOM 848 O O . PHE A 1 100 ? -6.157 -1.232 -8.451 1.00 90.44 100 PHE A O 1
ATOM 855 N N . LEU A 1 101 ? -6.229 -3.164 -9.605 1.00 93.00 101 LEU A N 1
ATOM 856 C CA . LEU A 1 101 ? -7.428 -3.700 -8.948 1.00 93.00 101 LEU A CA 1
ATOM 857 C C . LEU A 1 101 ? -7.188 -4.104 -7.485 1.00 93.00 101 LEU A C 1
ATOM 859 O O . LEU A 1 101 ? -8.144 -4.198 -6.722 1.00 93.00 101 LEU A O 1
ATOM 863 N N . ILE A 1 102 ? -5.932 -4.289 -7.061 1.00 93.25 102 ILE A N 1
ATOM 864 C CA . ILE A 1 102 ? -5.608 -4.582 -5.655 1.00 93.25 102 ILE A CA 1
ATOM 865 C C . ILE A 1 102 ? -6.142 -3.476 -4.740 1.00 93.25 102 ILE A C 1
ATOM 867 O O . ILE A 1 102 ? -6.742 -3.784 -3.719 1.00 93.25 102 ILE A O 1
ATOM 871 N N . LEU A 1 103 ? -5.977 -2.202 -5.106 1.00 91.88 103 LEU A N 1
ATOM 872 C CA . LEU A 1 103 ? -6.431 -1.085 -4.280 1.00 91.88 103 LEU A CA 1
ATOM 873 C C . LEU A 1 103 ? -7.952 -1.081 -4.023 1.00 91.88 103 LEU A C 1
ATOM 875 O O . LEU A 1 103 ? -8.322 -1.102 -2.850 1.00 91.88 103 LEU A O 1
ATOM 879 N N . PRO A 1 104 ? -8.847 -1.091 -5.035 1.00 94.12 104 PRO A N 1
ATOM 880 C CA . PRO A 1 104 ? -10.287 -1.132 -4.785 1.00 94.12 104 PRO A CA 1
ATOM 881 C C . PRO A 1 104 ? -10.714 -2.400 -4.038 1.00 94.12 104 PRO A C 1
ATOM 883 O O . PRO A 1 104 ? -11.564 -2.317 -3.156 1.00 94.12 104 PRO A O 1
ATOM 886 N N . ILE A 1 105 ? -10.085 -3.551 -4.306 1.00 94.62 105 ILE A N 1
ATOM 887 C CA . ILE A 1 105 ? -10.349 -4.785 -3.552 1.00 94.62 105 ILE A CA 1
ATOM 888 C C . ILE A 1 105 ? -9.974 -4.606 -2.075 1.00 94.62 105 ILE A C 1
ATOM 890 O O . ILE A 1 105 ? -10.766 -4.939 -1.196 1.00 94.62 105 ILE A O 1
ATOM 894 N N . CYS A 1 106 ? -8.797 -4.046 -1.784 1.00 94.00 106 CYS A N 1
ATOM 895 C CA . CYS A 1 106 ? -8.360 -3.775 -0.416 1.00 94.00 106 CYS A CA 1
ATOM 896 C C . CYS A 1 106 ? -9.273 -2.773 0.295 1.00 94.00 106 CYS A C 1
ATOM 898 O O . CYS A 1 106 ? -9.539 -2.965 1.476 1.00 94.00 106 CYS A O 1
ATOM 900 N N . ILE A 1 107 ? -9.777 -1.749 -0.401 1.00 94.25 107 ILE A N 1
ATOM 901 C CA . ILE A 1 107 ? -10.752 -0.801 0.157 1.00 94.25 107 ILE A CA 1
ATOM 902 C C . ILE A 1 107 ? -12.031 -1.537 0.555 1.00 94.25 107 ILE A C 1
ATOM 904 O O . ILE A 1 107 ? -12.436 -1.466 1.714 1.00 94.25 107 ILE A O 1
ATOM 908 N N . ILE A 1 108 ? -12.638 -2.274 -0.381 1.00 96.06 108 ILE A N 1
ATOM 909 C CA . ILE A 1 108 ? -13.901 -2.985 -0.145 1.00 96.06 108 ILE A CA 1
ATOM 910 C C . ILE A 1 108 ? -13.738 -3.975 1.008 1.00 96.06 108 ILE A C 1
ATOM 912 O O . ILE A 1 108 ? -14.523 -3.947 1.955 1.00 96.06 108 ILE A O 1
ATOM 916 N N . LEU A 1 109 ? -12.703 -4.818 0.964 1.00 94.62 109 LEU A N 1
ATOM 917 C CA . LEU A 1 109 ? -12.472 -5.836 1.987 1.00 94.62 109 LEU A CA 1
ATOM 918 C C . LEU A 1 109 ? -12.100 -5.221 3.337 1.00 94.62 109 LEU A C 1
ATOM 920 O O . LEU A 1 109 ? -12.683 -5.595 4.349 1.00 94.62 109 LEU A O 1
ATOM 924 N N . GLY A 1 110 ? -11.168 -4.268 3.364 1.00 93.25 110 GLY A N 1
ATOM 925 C CA . GLY A 1 110 ? -10.712 -3.626 4.596 1.00 93.25 110 GLY A CA 1
ATOM 926 C C . GLY A 1 110 ? -11.846 -2.918 5.332 1.00 93.25 110 GLY A C 1
ATOM 927 O O . GLY A 1 110 ? -12.020 -3.114 6.533 1.00 93.25 110 GLY A O 1
ATOM 928 N N . VAL A 1 111 ? -12.668 -2.157 4.604 1.00 93.19 111 VAL A N 1
ATOM 929 C CA . VAL A 1 111 ? -13.835 -1.470 5.176 1.00 93.19 111 VAL A CA 1
ATOM 930 C C . VAL A 1 111 ? -14.909 -2.469 5.606 1.00 93.19 111 VAL A C 1
ATOM 932 O O . VAL A 1 111 ? -15.427 -2.354 6.713 1.00 93.19 111 VAL A O 1
ATOM 935 N N . SER A 1 112 ? -15.216 -3.477 4.783 1.00 93.88 112 SER A N 1
ATOM 936 C CA . SER A 1 112 ? -16.238 -4.479 5.119 1.00 93.88 112 SER A CA 1
ATOM 937 C C . SER A 1 112 ? -15.870 -5.263 6.376 1.00 93.88 112 SER A C 1
ATOM 939 O O . SER A 1 112 ? -16.697 -5.412 7.270 1.00 93.88 112 SER A O 1
ATOM 941 N N . ILE A 1 113 ? -14.618 -5.722 6.481 1.00 93.31 113 ILE A N 1
ATOM 942 C CA . ILE A 1 113 ? -14.128 -6.441 7.664 1.00 93.31 113 ILE A CA 1
ATOM 943 C C . ILE A 1 113 ? -14.162 -5.525 8.889 1.00 93.31 113 ILE A C 1
ATOM 945 O O . ILE A 1 113 ? -14.623 -5.952 9.943 1.00 93.31 113 ILE A O 1
ATOM 949 N N . TYR A 1 114 ? -13.727 -4.269 8.759 1.00 91.62 114 TYR A N 1
ATOM 950 C CA . TYR A 1 114 ? -13.806 -3.302 9.853 1.00 91.62 114 TYR A CA 1
ATOM 951 C C . TYR A 1 114 ? -15.246 -3.127 10.368 1.00 91.62 114 TYR A C 1
ATOM 953 O O . TYR A 1 114 ? -15.482 -3.258 11.568 1.00 91.62 114 TYR A O 1
ATOM 961 N N . ILE A 1 115 ? -16.219 -2.928 9.472 1.00 89.94 115 ILE A N 1
ATOM 962 C CA . ILE A 1 115 ? -17.643 -2.803 9.832 1.00 89.94 115 ILE A CA 1
ATOM 963 C C . ILE A 1 115 ? -18.154 -4.070 10.530 1.00 89.94 115 ILE A C 1
ATOM 965 O O . ILE A 1 115 ? -18.872 -3.978 11.526 1.00 89.94 115 ILE A O 1
ATOM 969 N N . LEU A 1 116 ? -17.782 -5.256 10.039 1.00 91.25 116 LEU A N 1
ATOM 970 C CA . LEU A 1 116 ? -18.163 -6.520 10.674 1.00 91.25 116 LEU A CA 1
ATOM 971 C C . LEU A 1 116 ? -17.599 -6.628 12.096 1.00 91.25 116 LEU A C 1
ATOM 973 O O . LEU A 1 116 ? -18.325 -7.021 13.006 1.00 91.25 116 LEU A O 1
ATOM 977 N N . ILE A 1 117 ? -16.341 -6.243 12.314 1.00 89.12 117 ILE A N 1
ATOM 978 C CA . ILE A 1 117 ? -15.738 -6.264 13.652 1.00 89.12 117 ILE A CA 1
ATOM 979 C C . ILE A 1 117 ? -16.460 -5.291 14.591 1.00 89.12 117 ILE A C 1
ATOM 981 O O . ILE A 1 117 ? -16.806 -5.676 15.708 1.00 89.12 117 ILE A O 1
ATOM 985 N N . LEU A 1 118 ? -16.745 -4.065 14.140 1.00 86.62 118 LEU A N 1
ATOM 986 C CA . LEU A 1 118 ? -17.510 -3.100 14.935 1.00 86.62 118 LEU A CA 1
ATOM 987 C C . LEU A 1 118 ? -18.862 -3.675 15.374 1.00 86.62 118 LEU A C 1
ATOM 989 O O . LEU A 1 118 ? -19.212 -3.611 16.552 1.00 86.62 118 LEU A O 1
ATOM 993 N N . LYS A 1 119 ? -19.587 -4.273 14.423 1.00 86.81 119 LYS A N 1
ATOM 994 C CA . LYS A 1 119 ? -20.940 -4.788 14.639 1.00 86.81 119 LYS A CA 1
ATOM 995 C C . LYS A 1 119 ? -20.976 -6.016 15.550 1.00 86.81 119 LYS A C 1
ATOM 997 O O . LYS A 1 119 ? -21.865 -6.111 16.385 1.00 86.81 119 LYS A O 1
ATOM 1002 N N . TYR A 1 120 ? -20.059 -6.967 15.367 1.00 84.50 120 TYR A N 1
ATOM 1003 C CA . TYR A 1 120 ? -20.146 -8.285 16.011 1.00 84.50 120 TYR A CA 1
ATOM 1004 C C . TYR A 1 120 ? -19.204 -8.478 17.202 1.00 84.50 120 TYR A C 1
ATOM 1006 O O . TYR A 1 120 ? -19.460 -9.348 18.027 1.00 84.50 120 TYR A O 1
ATOM 1014 N N . VAL A 1 121 ? -18.112 -7.713 17.292 1.00 77.38 121 VAL A N 1
ATOM 1015 C CA . VAL A 1 121 ? -17.097 -7.888 18.347 1.00 77.38 121 VAL A CA 1
ATOM 1016 C C . VAL A 1 121 ? -17.172 -6.768 19.372 1.00 77.38 121 VAL A C 1
ATOM 1018 O O . VAL A 1 121 ? -17.134 -7.026 20.570 1.00 77.38 121 VAL A O 1
ATOM 1021 N N . ILE A 1 122 ? -17.279 -5.524 18.907 1.00 72.38 122 ILE A N 1
ATOM 1022 C CA . ILE A 1 122 ? -17.255 -4.348 19.788 1.00 72.38 122 ILE A CA 1
ATOM 1023 C C . ILE A 1 122 ? -18.669 -4.011 20.301 1.00 72.38 122 ILE A C 1
ATOM 1025 O O . ILE A 1 122 ? -18.807 -3.267 21.267 1.00 72.38 122 ILE A O 1
ATOM 1029 N N . ASN A 1 123 ? -19.714 -4.627 19.728 1.00 66.31 123 ASN A N 1
ATOM 1030 C CA . ASN A 1 123 ? -21.115 -4.447 20.127 1.00 66.31 123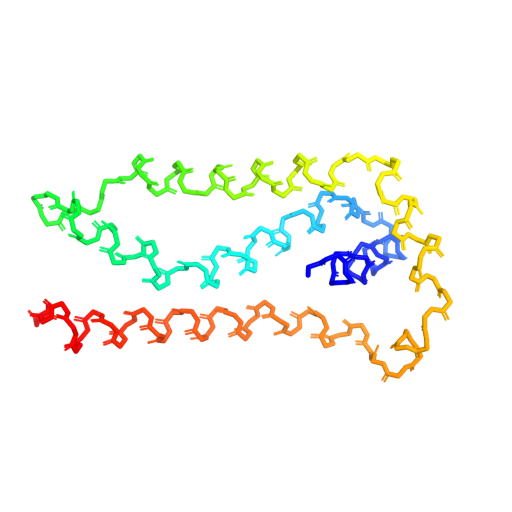 ASN A CA 1
ATOM 1031 C C . ASN A 1 123 ? -21.524 -2.961 20.166 1.00 66.31 123 ASN A C 1
ATOM 1033 O O . ASN A 1 123 ? -22.334 -2.541 20.991 1.00 66.31 123 ASN A O 1
ATOM 1037 N N . LEU A 1 124 ? -20.943 -2.152 19.272 1.00 58.72 124 LEU A N 1
ATOM 1038 C CA . LEU A 1 124 ? -21.378 -0.778 19.057 1.00 58.72 124 LEU A CA 1
ATOM 1039 C C . LEU A 1 124 ? -22.676 -0.835 18.232 1.00 58.72 124 LEU A C 1
ATOM 1041 O O . LEU A 1 124 ? -22.632 -0.908 17.002 1.00 58.72 124 LEU A O 1
ATOM 1045 N N . SER A 1 125 ? -23.815 -0.896 18.929 1.00 47.97 125 SER A N 1
ATOM 1046 C CA . SER A 1 125 ? -25.161 -0.671 18.379 1.00 47.97 125 SER A CA 1
ATOM 1047 C C . SER A 1 125 ? -25.487 0.814 18.341 1.00 47.97 125 SER A C 1
ATOM 1049 O O . SER A 1 125 ? -25.318 1.446 19.411 1.00 47.97 125 SER A O 1
#

Secondary structure (DSSP, 8-state):
-HHHHHHHHHHHHHTTS-HHHHHHHHHHHHHHHHHHHHHHHHHHHT-BTTB--HHHHHHHHHHHHHHHHHHH--HHHHHHHHHHHTT-THHHHS-HHHHHHHHHHHHHHHHHHHHHHHHHTS---